Protein AF-A0A1J3FUH7-F1 (afdb_monomer_lite)

Radius of gyration: 14.64 Å; chains: 1; bounding box: 34×41×33 Å

Secondary structure (DSSP, 8-state):
-EE---SSHHHHHHH-SSS--TTT-EE--HHHHHHHHTTHHHHHHH-TTS-SHHHHHHHHHHHTT---EE-TT-------S--HHHHHSS---

pLDDT: mean 92.82, std 8.57, range [47.06, 98.38]

Sequence (93 aa):
YIGSNSEIYHQNAMFGHDMAFGGGGFALSSSLANVLANKFDSCIERYPHLYGGDSRVHACVLELGVGLSLEPGFHQFDVRGNALGILTSHSTR

InterPro domains:
  IPR006740 Protein of unknown function DUF604 [PF04646] (11-91)

Structure (mmCIF, N/CA/C/O backbone):
data_AF-A0A1J3FUH7-F1
#
_entry.id   AF-A0A1J3FUH7-F1
#
loop_
_atom_site.group_PDB
_atom_site.id
_atom_site.type_symbol
_atom_site.label_atom_id
_atom_site.label_alt_id
_atom_site.label_comp_id
_atom_site.label_asym_id
_atom_site.label_entity_id
_atom_site.label_seq_id
_atom_site.pdbx_PDB_ins_code
_atom_site.Cartn_x
_atom_site.Cartn_y
_atom_site.Cartn_z
_atom_site.occupancy
_atom_site.B_iso_or_equiv
_atom_site.auth_seq_id
_atom_site.auth_comp_id
_atom_site.auth_asym_id
_atom_site.auth_atom_id
_atom_site.pdbx_PDB_model_num
ATOM 1 N N . TYR A 1 1 ? -9.815 4.594 0.763 1.00 96.94 1 TYR A N 1
ATOM 2 C CA . TYR A 1 1 ? -8.527 4.962 1.394 1.00 96.94 1 TYR A CA 1
ATOM 3 C C . TYR A 1 1 ? -7.671 5.616 0.335 1.00 96.94 1 TYR A C 1
ATOM 5 O O . TYR A 1 1 ? -7.921 5.348 -0.832 1.00 96.94 1 TYR A O 1
ATOM 13 N N . ILE A 1 2 ? -6.740 6.495 0.697 1.00 98.25 2 ILE A N 1
ATOM 14 C CA . ILE A 1 2 ? -5.970 7.251 -0.301 1.00 98.25 2 ILE A CA 1
ATOM 15 C C . ILE A 1 2 ? -4.575 6.659 -0.469 1.00 98.25 2 ILE A C 1
ATOM 17 O O . ILE A 1 2 ? -3.979 6.216 0.509 1.00 98.25 2 ILE A O 1
ATOM 21 N N . GLY A 1 3 ? -4.069 6.642 -1.692 1.00 97.69 3 GLY A N 1
ATOM 22 C CA . GLY A 1 3 ? -2.748 6.124 -2.032 1.00 97.69 3 GLY A CA 1
ATOM 23 C C . GLY A 1 3 ? -2.598 6.035 -3.543 1.00 97.69 3 GLY A C 1
ATOM 24 O O . GLY A 1 3 ? -3.422 6.582 -4.275 1.00 97.69 3 GLY A O 1
ATOM 25 N N . SER A 1 4 ? -1.586 5.317 -4.018 1.00 96.31 4 SER A N 1
ATOM 26 C CA . SER A 1 4 ? -1.355 5.159 -5.454 1.00 96.31 4 SER A CA 1
ATOM 27 C C . SER A 1 4 ? -0.855 3.767 -5.813 1.00 96.31 4 SER A C 1
ATOM 29 O O . SER A 1 4 ? -0.331 3.019 -4.982 1.00 96.31 4 SER A O 1
ATOM 31 N N . ASN A 1 5 ? -1.035 3.445 -7.086 1.00 95.31 5 ASN A N 1
ATOM 32 C CA . ASN A 1 5 ? -0.455 2.292 -7.747 1.00 95.31 5 ASN A CA 1
ATOM 33 C C . ASN A 1 5 ? 1.067 2.418 -7.867 1.00 95.31 5 ASN A C 1
ATOM 35 O O . ASN A 1 5 ? 1.654 3.464 -7.597 1.00 95.31 5 ASN A O 1
ATOM 39 N N . SER A 1 6 ? 1.712 1.362 -8.357 1.00 93.75 6 SER A N 1
ATOM 40 C CA . SER A 1 6 ? 3.113 1.455 -8.747 1.00 93.75 6 SER A CA 1
ATOM 41 C C . SER A 1 6 ? 3.269 2.242 -10.051 1.00 93.75 6 SER A C 1
ATOM 43 O O . SER A 1 6 ? 2.495 2.079 -10.993 1.00 93.75 6 SER A O 1
ATOM 45 N N . GLU A 1 7 ? 4.343 3.013 -10.175 1.00 91.31 7 GLU A N 1
ATOM 46 C CA . GLU A 1 7 ? 4.786 3.603 -11.443 1.00 91.31 7 GLU A CA 1
ATOM 47 C C . GLU A 1 7 ? 5.290 2.540 -12.432 1.00 91.31 7 GLU A C 1
ATOM 49 O O . GLU A 1 7 ? 5.543 2.825 -13.604 1.00 91.31 7 GLU A O 1
ATOM 54 N N . ILE A 1 8 ? 5.448 1.297 -11.969 1.00 90.19 8 ILE A N 1
ATOM 55 C CA . ILE A 1 8 ? 5.958 0.178 -12.747 1.00 90.19 8 ILE A CA 1
ATOM 56 C C . ILE A 1 8 ? 4.814 -0.736 -13.161 1.00 90.19 8 ILE A C 1
ATOM 58 O O . ILE A 1 8 ? 4.191 -1.411 -12.344 1.00 90.19 8 ILE A O 1
ATOM 62 N N . TYR A 1 9 ? 4.603 -0.837 -14.474 1.00 90.12 9 TYR A N 1
ATOM 63 C CA . TYR A 1 9 ? 3.572 -1.691 -15.067 1.00 90.12 9 TYR A CA 1
ATOM 64 C C . TYR A 1 9 ? 3.605 -3.136 -14.544 1.00 90.12 9 TYR A C 1
ATOM 66 O O . TYR A 1 9 ? 2.569 -3.673 -14.167 1.00 90.12 9 TYR A O 1
ATOM 74 N N . HIS A 1 10 ? 4.792 -3.747 -14.469 1.00 91.75 10 HIS A N 1
ATOM 75 C CA . HIS A 1 10 ? 4.942 -5.131 -14.011 1.00 91.75 10 HIS A CA 1
ATOM 76 C C . HIS A 1 10 ? 4.438 -5.339 -12.575 1.00 91.75 10 HIS A C 1
ATOM 78 O O . HIS A 1 10 ? 3.856 -6.377 -12.278 1.00 91.75 10 HIS A O 1
ATOM 84 N N . GLN A 1 11 ? 4.651 -4.365 -11.684 1.00 91.94 11 GLN A N 1
ATOM 85 C CA . GLN A 1 11 ? 4.166 -4.446 -10.305 1.00 91.94 11 GLN A CA 1
ATOM 86 C C . GLN A 1 11 ? 2.634 -4.454 -10.282 1.00 91.94 11 GLN A C 1
ATOM 88 O O . GLN A 1 11 ? 2.030 -5.335 -9.677 1.00 91.94 11 GLN A O 1
ATOM 93 N N . ASN A 1 12 ? 1.999 -3.545 -11.025 1.00 93.50 12 ASN A N 1
ATOM 94 C CA . ASN A 1 12 ? 0.537 -3.502 -11.111 1.00 93.50 12 ASN A CA 1
ATOM 95 C C . ASN A 1 12 ? -0.057 -4.755 -11.765 1.00 93.50 12 ASN A C 1
ATOM 97 O O . ASN A 1 12 ? -1.063 -5.270 -11.292 1.00 93.50 12 ASN A O 1
ATOM 101 N N . ALA A 1 13 ? 0.582 -5.284 -12.812 1.00 93.88 13 ALA A N 1
ATOM 102 C CA . ALA A 1 13 ? 0.128 -6.501 -13.481 1.00 93.88 13 ALA A CA 1
ATOM 103 C C . ALA A 1 13 ? 0.194 -7.737 -12.565 1.00 93.88 13 ALA A C 1
ATOM 105 O O . ALA A 1 13 ? -0.623 -8.644 -12.697 1.00 93.88 13 ALA A O 1
ATOM 106 N N . MET A 1 14 ? 1.166 -7.778 -11.648 1.00 92.19 14 MET A N 1
ATOM 107 C CA . MET A 1 14 ? 1.358 -8.895 -10.724 1.00 92.19 14 MET A CA 1
ATOM 108 C C . MET A 1 14 ? 0.486 -8.792 -9.466 1.00 92.19 14 MET A C 1
ATOM 110 O O . MET A 1 14 ? -0.002 -9.816 -8.993 1.00 92.19 14 MET A O 1
ATOM 114 N N . PHE A 1 15 ? 0.305 -7.585 -8.919 1.00 91.44 15 PHE A N 1
ATOM 115 C CA . PHE A 1 15 ? -0.317 -7.384 -7.602 1.00 91.44 15 PHE A CA 1
ATOM 116 C C . PHE A 1 15 ? -1.693 -6.710 -7.647 1.00 91.44 15 PHE A C 1
ATOM 118 O O . PHE A 1 15 ? -2.492 -6.910 -6.739 1.00 91.44 15 PHE A O 1
ATOM 125 N N . GLY A 1 16 ? -2.011 -5.981 -8.717 1.00 90.50 16 GLY A N 1
ATOM 126 C CA . GLY A 1 16 ? -3.315 -5.356 -8.923 1.00 90.50 16 GLY A CA 1
ATOM 127 C C . GLY A 1 16 ? -3.234 -3.871 -9.274 1.00 90.50 16 GLY A C 1
ATOM 128 O O . GLY A 1 16 ? -2.319 -3.152 -8.876 1.00 90.50 16 GLY A O 1
ATOM 129 N N . HIS A 1 17 ? -4.246 -3.409 -10.010 1.00 90.06 17 HIS A N 1
ATOM 130 C CA . HIS A 1 17 ? -4.402 -2.011 -10.426 1.00 90.06 17 HIS A CA 1
ATOM 131 C C . HIS A 1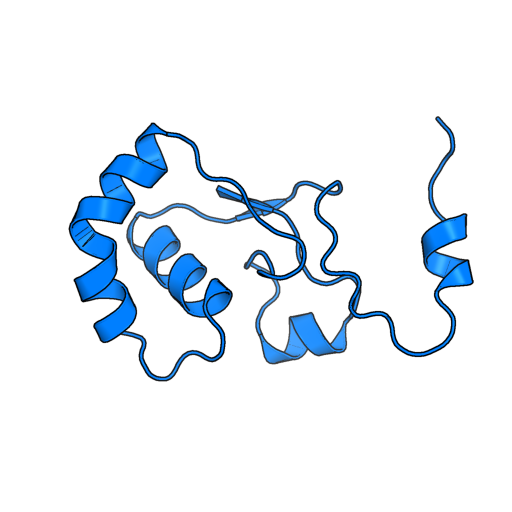 17 ? -5.323 -1.192 -9.507 1.00 90.06 17 HIS A C 1
ATOM 133 O O . HIS A 1 17 ? -5.413 0.017 -9.675 1.00 90.06 17 HIS A O 1
ATOM 139 N N . ASP A 1 18 ? -5.961 -1.811 -8.515 1.00 93.06 18 ASP A N 1
ATOM 140 C CA . ASP A 1 18 ? -6.933 -1.143 -7.634 1.00 93.06 18 ASP A CA 1
ATOM 141 C C . ASP A 1 18 ? -6.504 -1.163 -6.158 1.00 93.06 18 ASP A C 1
ATOM 143 O O . ASP A 1 18 ? -7.329 -1.043 -5.249 1.00 93.06 18 ASP A O 1
ATOM 147 N N . MET A 1 19 ? -5.197 -1.305 -5.904 1.00 95.56 19 MET A N 1
ATOM 148 C CA . MET A 1 19 ? -4.616 -1.260 -4.563 1.00 95.56 19 MET A CA 1
ATOM 149 C C . MET A 1 19 ? -3.496 -0.224 -4.443 1.00 95.56 19 MET A C 1
ATOM 151 O O . MET A 1 19 ? -2.805 0.071 -5.417 1.00 95.56 19 MET A O 1
ATOM 155 N N . ALA A 1 20 ? -3.323 0.324 -3.234 1.00 97.25 20 ALA A N 1
ATOM 156 C CA . ALA A 1 20 ? -2.189 1.197 -2.960 1.00 97.25 20 ALA A CA 1
ATOM 157 C C . ALA A 1 20 ? -0.999 0.333 -2.566 1.00 97.25 20 ALA A C 1
ATOM 159 O O . ALA A 1 20 ? -1.158 -0.586 -1.760 1.00 97.25 20 ALA A O 1
ATOM 160 N N . PHE A 1 21 ? 0.170 0.651 -3.105 1.00 96.88 21 PHE A N 1
ATOM 161 C CA . PHE A 1 21 ? 1.389 -0.087 -2.811 1.00 96.88 21 PHE A CA 1
ATOM 162 C C . PHE A 1 21 ? 2.051 0.439 -1.534 1.00 96.88 21 PHE A C 1
ATOM 164 O O . PHE A 1 21 ? 2.154 1.645 -1.303 1.00 96.88 21 PHE A O 1
ATOM 171 N N . GLY A 1 22 ? 2.497 -0.479 -0.678 1.00 96.31 22 GLY A N 1
ATOM 172 C CA . GLY A 1 22 ? 2.945 -0.153 0.676 1.00 96.31 22 GLY A CA 1
ATOM 173 C C . GLY A 1 22 ? 4.224 0.684 0.749 1.00 96.31 22 GLY A C 1
ATOM 174 O O . GLY A 1 22 ? 4.367 1.478 1.673 1.00 96.31 22 GLY A O 1
ATOM 175 N N . GLY A 1 23 ? 5.137 0.543 -0.213 1.00 95.19 23 GLY A N 1
ATOM 176 C CA . GLY A 1 23 ? 6.373 1.333 -0.275 1.00 95.19 23 GLY A CA 1
ATOM 177 C C . GLY A 1 23 ? 6.143 2.801 -0.642 1.00 95.19 23 GLY A C 1
ATOM 178 O O . GLY A 1 23 ? 6.885 3.655 -0.169 1.00 95.19 23 GLY A O 1
ATOM 179 N N . GLY A 1 24 ? 5.083 3.105 -1.396 1.00 95.19 24 GLY A N 1
ATOM 180 C CA . GLY A 1 24 ? 4.642 4.478 -1.649 1.00 95.19 24 GLY A CA 1
ATOM 181 C C . GLY A 1 24 ? 3.817 5.062 -0.513 1.00 95.19 24 GLY A C 1
ATOM 182 O O . GLY A 1 24 ? 3.690 6.2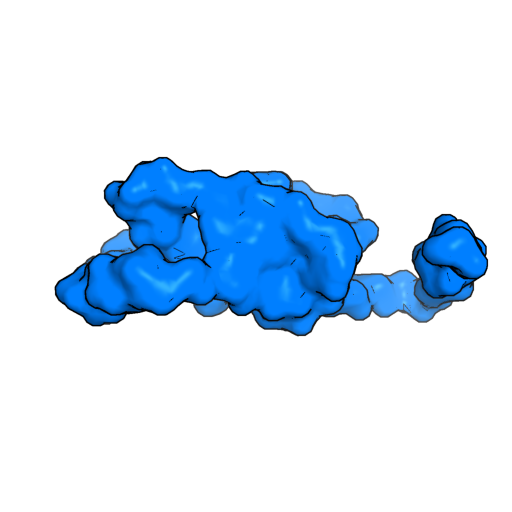79 -0.403 1.00 95.19 24 GLY A O 1
ATOM 183 N N . GLY A 1 25 ? 3.304 4.191 0.355 1.00 97.06 25 GLY A N 1
ATOM 184 C CA . GLY A 1 25 ? 2.427 4.538 1.455 1.00 97.06 25 GLY A CA 1
ATOM 185 C C . GLY A 1 25 ? 0.971 4.700 1.021 1.00 97.06 25 GLY A C 1
ATOM 186 O O . GLY A 1 25 ? 0.615 4.754 -0.155 1.00 97.06 25 GLY A O 1
ATOM 187 N N . PHE A 1 26 ? 0.105 4.775 2.021 1.00 97.88 26 PHE A N 1
ATOM 188 C CA . PHE A 1 26 ? -1.309 5.084 1.873 1.00 97.88 26 PHE A CA 1
ATOM 189 C C . PHE A 1 26 ? -1.811 5.693 3.178 1.00 97.88 26 PHE A C 1
ATOM 191 O O . PHE A 1 26 ? -1.191 5.536 4.233 1.00 97.88 26 PHE A O 1
ATOM 198 N N . ALA A 1 27 ? -2.951 6.370 3.126 1.00 98.12 27 ALA A N 1
ATOM 199 C CA . ALA A 1 27 ? -3.582 6.932 4.306 1.00 98.12 27 ALA A CA 1
ATOM 200 C C . ALA A 1 27 ? -5.045 6.503 4.442 1.00 98.12 27 ALA A C 1
ATOM 202 O O . ALA A 1 27 ? -5.801 6.333 3.477 1.00 98.12 27 ALA A O 1
ATOM 203 N N . LEU A 1 28 ? -5.441 6.343 5.700 1.00 98.12 28 LEU A N 1
ATOM 204 C CA . LEU A 1 28 ? -6.798 6.045 6.128 1.00 98.12 28 LEU A CA 1
ATOM 205 C C . LEU A 1 28 ? -7.336 7.254 6.888 1.00 98.12 28 LEU A C 1
ATOM 207 O O . LEU A 1 28 ? -6.603 7.900 7.637 1.00 98.12 28 LEU A O 1
ATOM 211 N N . SER A 1 29 ? -8.630 7.539 6.744 1.00 98.00 29 SER A N 1
ATOM 212 C CA . SER A 1 29 ? -9.283 8.438 7.692 1.00 98.00 29 SER A CA 1
ATOM 213 C C . SER A 1 29 ? -9.259 7.802 9.084 1.00 98.00 29 SER A C 1
ATOM 215 O O . SER A 1 29 ? -9.295 6.577 9.221 1.00 98.00 29 SER A O 1
ATOM 217 N N . SER A 1 30 ? -9.259 8.628 10.130 1.00 98.25 30 SER A N 1
ATOM 218 C CA . SER A 1 30 ? -9.314 8.124 11.509 1.00 98.25 30 SER A CA 1
ATOM 219 C C . SER A 1 30 ? -10.540 7.230 11.747 1.00 98.25 30 SER A C 1
ATOM 221 O O . SER A 1 30 ? -10.425 6.180 12.373 1.00 98.25 30 SER A O 1
ATOM 223 N N . SER A 1 31 ? -11.698 7.586 11.179 1.00 98.06 31 SER A N 1
ATOM 224 C CA . SER A 1 31 ? -12.914 6.770 11.276 1.00 98.06 31 SER A CA 1
ATOM 225 C C . SER A 1 31 ? -12.746 5.384 10.648 1.00 98.06 31 SER A C 1
ATOM 227 O O . SER A 1 31 ? -13.126 4.392 11.266 1.00 98.06 31 SER A O 1
ATOM 229 N N . LEU A 1 32 ? -12.137 5.298 9.462 1.00 98.12 32 LEU A N 1
ATOM 230 C CA . LEU A 1 32 ? -11.874 4.026 8.793 1.00 98.12 32 LEU A CA 1
ATOM 231 C C . LEU A 1 32 ? -10.851 3.192 9.568 1.00 98.12 32 LEU A C 1
ATOM 233 O O . LEU A 1 32 ? -11.065 1.999 9.758 1.00 98.12 32 LEU A O 1
ATOM 237 N N . ALA A 1 33 ? -9.779 3.820 10.054 1.00 98.31 33 ALA A N 1
ATOM 238 C CA . ALA A 1 33 ? -8.759 3.149 10.853 1.00 98.31 33 ALA A CA 1
ATOM 239 C C . ALA A 1 33 ? -9.352 2.534 12.132 1.00 98.31 33 ALA A C 1
ATOM 241 O O . ALA A 1 33 ? -9.062 1.382 12.443 1.00 98.31 33 ALA A O 1
ATOM 242 N N . ASN A 1 34 ? -10.243 3.252 12.823 1.00 98.38 34 ASN A N 1
ATOM 243 C CA . ASN A 1 34 ? -10.906 2.752 14.030 1.00 98.38 34 ASN A CA 1
ATOM 244 C C . ASN A 1 34 ? -11.800 1.538 13.746 1.00 98.38 34 ASN A C 1
ATOM 246 O O . ASN A 1 34 ? -11.810 0.582 14.519 1.00 98.38 34 ASN A O 1
ATOM 250 N N . VAL A 1 35 ? -12.553 1.550 12.641 1.00 98.12 35 VAL A N 1
ATOM 251 C CA . VAL A 1 35 ? -13.389 0.401 12.254 1.00 98.12 35 VAL A CA 1
ATOM 252 C C . VAL A 1 35 ? -12.518 -0.786 11.844 1.00 98.12 35 VAL A C 1
ATOM 254 O O . VAL A 1 35 ? -12.758 -1.901 12.308 1.00 98.12 35 VAL A O 1
ATOM 257 N N . LEU A 1 36 ? -11.484 -0.542 11.034 1.00 98.12 36 LEU A N 1
ATOM 258 C CA . LEU A 1 36 ? -10.548 -1.563 10.571 1.00 98.12 36 LEU A CA 1
ATOM 259 C C . LEU A 1 36 ? -9.833 -2.245 11.740 1.00 98.12 36 LEU A C 1
ATOM 261 O O . LEU A 1 36 ? -9.801 -3.471 11.786 1.00 98.12 36 LEU A O 1
ATOM 265 N N . ALA A 1 37 ? -9.331 -1.476 12.710 1.00 98.06 37 ALA A N 1
ATOM 266 C CA . ALA A 1 37 ? -8.590 -1.990 13.861 1.00 98.06 37 ALA A CA 1
ATOM 267 C C . ALA A 1 37 ? -9.362 -3.071 14.639 1.00 98.06 37 ALA A C 1
ATOM 269 O O . ALA A 1 37 ? -8.770 -4.052 15.074 1.00 98.06 37 ALA A O 1
ATOM 270 N N . ASN A 1 38 ? -10.691 -2.959 14.736 1.00 97.62 38 ASN A N 1
ATOM 271 C CA . ASN A 1 38 ? -11.527 -3.942 15.438 1.00 97.62 38 ASN A CA 1
ATOM 272 C C . ASN A 1 38 ? -11.628 -5.307 14.733 1.00 97.62 38 ASN A C 1
ATOM 274 O O . ASN A 1 38 ? -12.120 -6.268 15.327 1.00 97.62 38 ASN A O 1
ATOM 278 N N . LYS A 1 39 ? -11.256 -5.392 13.451 1.00 96.25 39 LYS A N 1
ATOM 279 C CA . LYS A 1 39 ? -11.369 -6.605 12.622 1.00 96.25 39 LYS A CA 1
ATOM 280 C C . LYS A 1 39 ? -10.046 -7.029 11.988 1.00 96.25 39 LYS A C 1
ATOM 282 O O . LYS A 1 39 ? -9.992 -8.123 11.424 1.00 96.25 39 LYS A O 1
ATOM 287 N N . PHE A 1 40 ? -9.012 -6.192 12.082 1.00 97.44 40 PHE A N 1
ATOM 288 C CA . PHE A 1 40 ? -7.794 -6.300 11.288 1.00 97.44 40 PHE A CA 1
ATOM 289 C C . PHE A 1 40 ? -7.090 -7.645 11.461 1.00 97.44 40 PHE A C 1
ATOM 291 O O . PHE A 1 40 ? -6.871 -8.322 10.461 1.00 97.44 40 PHE A O 1
ATOM 298 N N . ASP A 1 41 ? -6.852 -8.082 12.701 1.00 97.56 41 ASP A N 1
ATOM 299 C CA . ASP A 1 41 ? -6.176 -9.356 12.993 1.00 97.56 41 ASP A CA 1
ATOM 300 C C . ASP A 1 41 ? -6.914 -10.547 12.368 1.00 97.56 41 ASP A C 1
ATOM 302 O O . ASP A 1 41 ? -6.352 -11.308 11.582 1.00 97.56 41 ASP A O 1
ATOM 306 N N . SER A 1 42 ? -8.227 -10.640 12.605 1.00 97.75 42 SER A N 1
ATOM 307 C CA . SER A 1 42 ? -9.050 -11.703 12.012 1.00 97.75 42 SER A CA 1
ATOM 308 C C . SER A 1 42 ? -9.066 -11.657 10.483 1.00 97.75 42 SER A C 1
ATOM 310 O O . SER A 1 42 ? -9.270 -12.674 9.826 1.00 97.75 42 SER A O 1
ATOM 312 N N . CYS A 1 43 ? -8.902 -10.468 9.903 1.00 98.19 43 CYS A N 1
ATOM 313 C CA . CYS A 1 43 ? -8.915 -10.285 8.467 1.00 98.19 43 CYS A CA 1
ATOM 314 C C . CYS A 1 43 ? -7.600 -10.723 7.825 1.00 98.19 43 CYS A C 1
ATOM 316 O O . CYS A 1 43 ? -7.622 -11.499 6.872 1.00 98.19 43 CYS A O 1
ATOM 318 N N . ILE A 1 44 ? -6.454 -10.307 8.364 1.00 97.19 44 ILE A N 1
ATOM 319 C CA . ILE A 1 44 ? -5.156 -10.728 7.825 1.00 97.19 44 ILE A CA 1
ATOM 320 C C . ILE A 1 44 ? -4.954 -12.248 7.937 1.00 97.19 44 ILE A C 1
ATOM 322 O O . ILE A 1 44 ? -4.301 -12.834 7.073 1.00 97.19 44 ILE A O 1
ATOM 326 N N . GLU A 1 45 ? -5.567 -12.896 8.936 1.00 97.00 45 GLU A N 1
ATOM 327 C CA . GLU A 1 45 ? -5.613 -14.358 9.080 1.00 97.00 45 GLU A CA 1
ATOM 328 C C . GLU A 1 45 ? -6.469 -15.057 8.013 1.00 97.00 45 GLU A C 1
ATOM 330 O O . GLU A 1 45 ? -6.185 -16.204 7.669 1.00 97.00 45 GLU A O 1
ATOM 335 N N . ARG A 1 46 ? -7.485 -14.385 7.444 1.00 97.44 46 ARG A N 1
ATOM 336 C CA . ARG A 1 46 ? -8.276 -14.908 6.310 1.00 97.44 46 ARG A CA 1
ATOM 337 C C . ARG A 1 46 ? -7.523 -14.851 4.983 1.00 97.44 46 ARG A C 1
ATOM 339 O O . ARG A 1 46 ? -7.800 -15.657 4.095 1.00 97.44 46 ARG A O 1
ATOM 346 N N . TYR A 1 47 ? -6.549 -13.950 4.852 1.00 96.81 47 TYR A N 1
ATOM 347 C CA . TYR A 1 47 ? -5.774 -13.755 3.621 1.00 96.81 47 TYR A CA 1
ATOM 348 C C . TYR A 1 47 ? -4.278 -14.095 3.766 1.00 96.81 47 TYR A C 1
ATOM 350 O O . TYR A 1 47 ? -3.420 -13.302 3.365 1.00 96.81 47 TYR A O 1
ATOM 358 N N . PRO A 1 48 ? -3.905 -15.287 4.276 1.00 96.25 48 PRO A N 1
ATOM 359 C CA . PRO A 1 48 ? -2.500 -15.633 4.485 1.00 96.25 48 PRO A CA 1
ATOM 360 C C . PRO A 1 48 ? -1.747 -15.830 3.161 1.00 96.25 48 PRO A C 1
ATOM 362 O O . PRO A 1 48 ? -0.527 -15.693 3.118 1.00 96.25 48 PRO A O 1
ATOM 365 N N . HIS A 1 49 ? -2.475 -16.129 2.083 1.00 95.44 49 HIS A N 1
ATOM 366 C CA . HIS A 1 49 ? -1.953 -16.384 0.743 1.00 95.44 49 HIS A CA 1
ATOM 367 C C . HIS A 1 49 ? -1.637 -15.105 -0.048 1.00 95.44 49 HIS A C 1
ATOM 369 O O . HIS A 1 49 ? -0.967 -15.187 -1.075 1.00 95.44 49 HIS A O 1
ATOM 375 N N . LEU A 1 50 ? -2.098 -13.933 0.408 1.00 95.69 50 LEU A N 1
ATOM 376 C CA . LEU A 1 50 ? -1.760 -12.666 -0.234 1.00 95.69 50 LEU A CA 1
ATOM 377 C C . LEU A 1 50 ? -0.321 -12.267 0.104 1.00 95.69 50 LEU A C 1
ATOM 379 O O . LEU A 1 50 ? 0.090 -12.277 1.271 1.00 95.69 50 LEU A O 1
ATOM 383 N N . TYR A 1 51 ? 0.424 -11.907 -0.941 1.00 92.75 51 TYR A N 1
ATOM 384 C CA . TYR A 1 51 ? 1.798 -11.432 -0.849 1.00 92.75 51 TYR A CA 1
ATOM 385 C C . TYR A 1 51 ? 1.834 -9.951 -0.464 1.00 92.75 51 TYR A C 1
ATOM 387 O O . TYR A 1 51 ? 1.169 -9.136 -1.096 1.00 92.75 51 TYR A O 1
ATOM 395 N N . GLY A 1 52 ? 2.649 -9.604 0.534 1.00 92.94 52 GLY A N 1
ATOM 396 C CA . GLY A 1 52 ? 2.801 -8.223 0.999 1.00 92.94 52 GLY A CA 1
ATOM 397 C C . GLY A 1 52 ? 1.740 -7.796 2.018 1.00 92.94 52 GLY A C 1
ATOM 398 O O . GLY A 1 52 ? 0.624 -8.318 2.070 1.00 92.94 52 GLY A O 1
ATOM 399 N N . GLY A 1 53 ? 2.120 -6.855 2.886 1.00 95.00 53 GLY A N 1
ATOM 400 C CA . GLY A 1 53 ? 1.215 -6.298 3.895 1.00 95.00 53 GLY A CA 1
ATOM 401 C C . GLY A 1 53 ? 0.152 -5.382 3.287 1.00 95.00 53 GLY A C 1
ATOM 402 O O . GLY A 1 53 ? -0.989 -5.382 3.735 1.00 95.00 53 GLY A O 1
ATOM 403 N N . ASP A 1 54 ? 0.505 -4.660 2.230 1.00 96.31 54 ASP A N 1
ATOM 404 C CA . ASP A 1 54 ? -0.384 -3.808 1.443 1.00 96.31 54 ASP A CA 1
ATOM 405 C C . ASP A 1 54 ? -1.520 -4.591 0.779 1.00 96.31 54 ASP A C 1
ATOM 407 O O . ASP A 1 54 ? -2.670 -4.173 0.894 1.00 96.31 54 ASP A O 1
ATOM 411 N N . SER A 1 55 ? -1.252 -5.762 0.193 1.00 96.50 55 SER A N 1
ATOM 412 C CA . SER A 1 55 ? -2.305 -6.621 -0.375 1.00 96.50 55 SER A CA 1
ATOM 413 C C . SER A 1 55 ? -3.315 -7.063 0.686 1.00 96.50 55 SER A C 1
ATOM 415 O O . SER A 1 55 ? -4.522 -7.089 0.443 1.00 96.50 55 SER A O 1
ATOM 417 N N . ARG A 1 56 ? -2.838 -7.379 1.897 1.00 97.12 56 ARG A N 1
ATOM 418 C CA . ARG A 1 56 ? -3.706 -7.766 3.018 1.00 97.12 56 ARG A CA 1
ATOM 419 C C . ARG A 1 56 ? -4.503 -6.580 3.547 1.00 97.12 56 ARG A C 1
ATOM 421 O O . ARG A 1 56 ? -5.700 -6.716 3.774 1.00 97.12 56 ARG A O 1
ATOM 428 N N . VAL A 1 57 ? -3.877 -5.412 3.700 1.00 97.25 57 VAL A N 1
ATOM 429 C CA . VAL A 1 57 ? -4.586 -4.183 4.085 1.00 97.25 57 VAL A CA 1
ATOM 430 C C 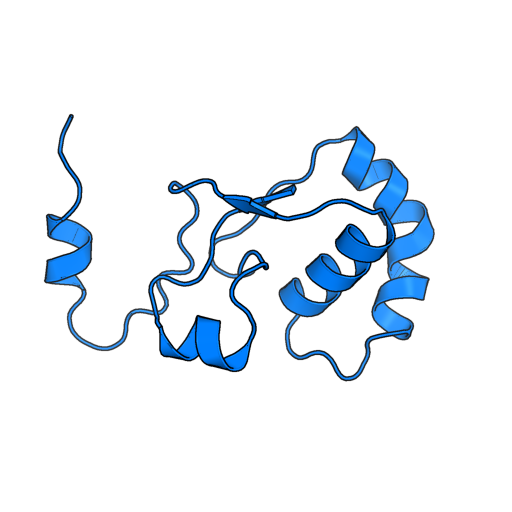. VAL A 1 57 ? -5.649 -3.833 3.047 1.00 97.25 57 VAL A C 1
ATOM 432 O O . VAL A 1 57 ? -6.781 -3.552 3.432 1.00 97.25 57 VAL A O 1
ATOM 435 N N . HIS A 1 58 ? -5.325 -3.909 1.755 1.00 97.25 58 HIS A N 1
ATOM 436 C CA . HIS A 1 58 ? -6.275 -3.701 0.666 1.00 97.25 58 HIS A CA 1
ATOM 437 C C . HIS A 1 58 ? -7.484 -4.635 0.795 1.00 97.25 58 HIS A C 1
ATOM 439 O O . HIS A 1 58 ? -8.611 -4.146 0.852 1.00 97.25 58 HIS A O 1
ATOM 445 N N . ALA A 1 59 ? -7.264 -5.946 0.940 1.00 97.25 59 ALA A N 1
ATOM 446 C CA . ALA A 1 59 ? -8.348 -6.913 1.119 1.00 97.25 59 ALA A CA 1
ATOM 447 C C . ALA A 1 59 ? -9.229 -6.582 2.338 1.00 97.25 59 ALA A C 1
ATOM 449 O O . ALA A 1 59 ? -10.456 -6.584 2.244 1.00 97.25 59 ALA A O 1
ATOM 450 N N . CYS A 1 60 ? -8.621 -6.217 3.469 1.00 98.06 60 CYS A N 1
ATOM 451 C CA . CYS A 1 60 ? -9.356 -5.880 4.687 1.00 98.06 60 CYS A CA 1
ATOM 452 C C . CYS A 1 60 ? -10.148 -4.577 4.596 1.00 98.06 60 CYS A C 1
ATOM 454 O O . CYS A 1 60 ? -11.248 -4.483 5.135 1.00 98.06 60 CYS A O 1
ATOM 456 N N . VAL A 1 61 ? -9.615 -3.568 3.913 1.00 97.94 61 VAL A N 1
ATOM 457 C CA . VAL A 1 61 ? -10.333 -2.313 3.671 1.00 97.94 61 VAL A CA 1
ATOM 458 C C . VAL A 1 61 ? -11.466 -2.527 2.659 1.00 97.94 61 VAL A C 1
ATOM 460 O O . VAL A 1 61 ? -12.540 -1.939 2.810 1.00 97.94 61 VAL A O 1
ATOM 463 N N . LEU A 1 62 ? -11.279 -3.433 1.694 1.00 96.75 62 LEU A N 1
ATOM 464 C CA . LEU A 1 62 ? -12.305 -3.809 0.725 1.00 96.75 62 LEU A CA 1
ATOM 465 C C . LEU A 1 62 ? -13.473 -4.576 1.370 1.00 96.75 62 LEU A C 1
ATOM 467 O O . LEU A 1 62 ? -14.619 -4.332 1.001 1.00 96.75 62 LEU A O 1
ATOM 471 N N . GLU A 1 63 ? -13.229 -5.423 2.380 1.00 97.38 63 GLU A N 1
ATOM 472 C CA . GLU A 1 63 ? -14.305 -6.050 3.176 1.00 97.38 63 GLU A CA 1
ATOM 473 C C . GLU A 1 63 ? -15.213 -5.018 3.871 1.00 97.38 63 GLU A C 1
ATOM 475 O O . GLU A 1 63 ? -16.392 -5.282 4.103 1.00 97.38 63 GLU A O 1
ATOM 480 N N . LEU A 1 64 ? -14.683 -3.829 4.179 1.00 97.38 64 LEU A N 1
ATOM 481 C CA . LEU A 1 64 ? -15.448 -2.706 4.731 1.00 97.38 64 LEU A CA 1
ATOM 482 C C . LEU A 1 64 ? -16.157 -1.873 3.647 1.00 97.38 64 LEU A C 1
ATOM 484 O O . LEU A 1 64 ? -16.755 -0.843 3.958 1.00 97.38 64 LEU A O 1
ATOM 488 N N . GLY A 1 65 ? -16.086 -2.291 2.379 1.00 97.25 65 GLY A N 1
ATOM 489 C CA . GLY A 1 65 ? -16.704 -1.614 1.240 1.00 97.25 65 GLY A CA 1
ATOM 490 C C . GLY A 1 65 ? -15.964 -0.359 0.776 1.00 97.25 65 GLY A C 1
ATOM 49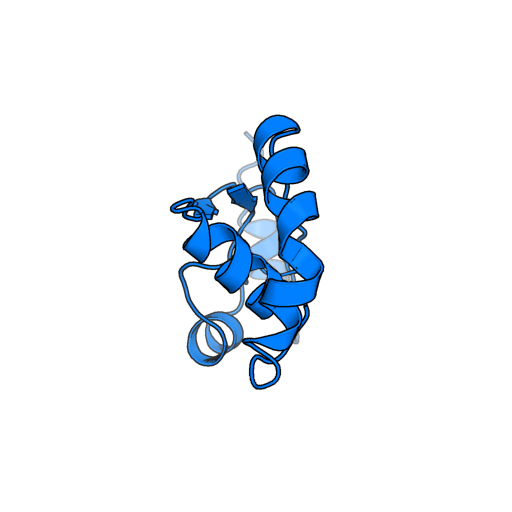1 O O . GLY A 1 65 ? -16.546 0.466 0.072 1.00 97.25 65 GLY A O 1
ATOM 492 N N . VAL A 1 66 ? -14.700 -0.176 1.171 1.00 97.56 66 VAL A N 1
ATOM 493 C CA . VAL A 1 66 ? -13.920 1.017 0.829 1.00 97.56 66 VAL A CA 1
ATOM 494 C C . VAL A 1 66 ? -12.894 0.691 -0.256 1.00 97.56 66 VAL A C 1
ATOM 496 O O . VAL A 1 66 ? -11.938 -0.042 -0.028 1.00 97.56 66 VAL A O 1
ATOM 499 N N . GLY A 1 67 ? -13.061 1.298 -1.430 1.00 96.25 67 GLY A N 1
ATOM 500 C CA . GLY A 1 67 ? -12.089 1.219 -2.521 1.00 96.25 67 GLY A CA 1
ATOM 501 C C . GLY A 1 67 ? -10.892 2.164 -2.356 1.00 96.25 67 GLY A C 1
ATOM 502 O O . GLY A 1 67 ? -10.849 3.028 -1.464 1.00 96.25 67 GLY A O 1
ATOM 503 N N . LEU A 1 68 ? -9.920 2.002 -3.254 1.00 97.50 68 LEU A N 1
ATOM 504 C CA . LEU A 1 68 ? -8.813 2.935 -3.430 1.00 97.50 68 LEU A CA 1
ATOM 505 C C . LEU A 1 68 ? -9.319 4.252 -4.035 1.00 97.50 68 LEU A C 1
ATOM 507 O O . LEU A 1 68 ? -10.071 4.266 -5.005 1.00 97.50 68 LEU A O 1
ATOM 511 N N . SER A 1 69 ? -8.872 5.365 -3.470 1.00 97.56 69 SER A N 1
ATOM 512 C CA . SER A 1 69 ? -8.956 6.692 -4.068 1.00 97.56 69 SER A CA 1
ATOM 513 C C . SER A 1 69 ? -7.542 7.103 -4.461 1.00 97.56 69 SER A C 1
ATOM 515 O O . SER A 1 69 ? -6.679 7.225 -3.592 1.00 97.56 69 SER A O 1
ATOM 517 N N . LEU A 1 70 ? -7.305 7.262 -5.761 1.00 96.50 70 LEU A N 1
ATOM 518 C CA . LEU A 1 70 ? -5.977 7.559 -6.287 1.00 96.50 70 LEU A CA 1
ATOM 519 C C . LEU A 1 70 ? -5.542 8.973 -5.910 1.00 96.50 70 LEU A C 1
ATOM 521 O O . LEU A 1 70 ? -6.246 9.937 -6.203 1.00 96.50 70 LEU A O 1
ATOM 525 N N . GLU A 1 71 ? -4.371 9.073 -5.292 1.00 95.75 71 GLU A N 1
ATOM 526 C CA . GLU A 1 71 ? -3.696 10.325 -4.976 1.00 95.75 71 GLU A CA 1
ATOM 527 C C . GLU A 1 71 ? -2.296 10.307 -5.614 1.00 95.75 71 GLU A C 1
ATOM 529 O O . GLU A 1 71 ? -1.424 9.577 -5.131 1.00 95.75 71 GLU A O 1
ATOM 534 N N . PRO A 1 72 ? -2.066 11.084 -6.694 1.00 89.00 72 PRO A N 1
ATOM 535 C CA . PRO A 1 72 ? -0.810 11.075 -7.445 1.00 89.00 72 PRO A CA 1
ATOM 536 C C . PRO A 1 72 ? 0.447 11.391 -6.630 1.00 89.00 72 PRO A C 1
ATOM 538 O O . PRO A 1 72 ? 1.534 11.081 -7.098 1.00 89.00 72 PRO A O 1
ATOM 541 N N . GLY A 1 73 ? 0.321 11.996 -5.443 1.00 91.81 73 GLY A N 1
ATOM 542 C CA . GLY A 1 73 ? 1.460 12.296 -4.570 1.00 91.81 73 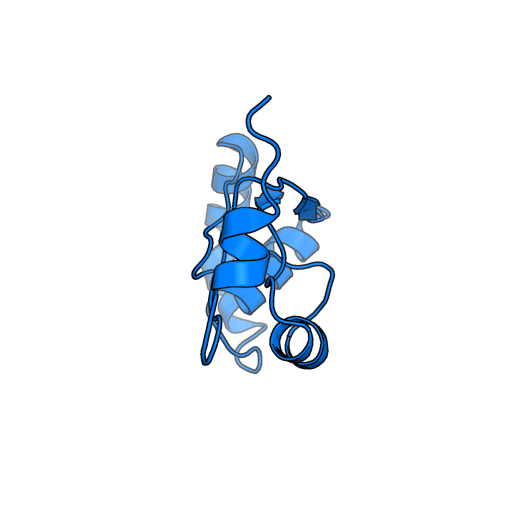GLY A CA 1
ATOM 543 C C . GLY A 1 73 ? 2.074 11.094 -3.837 1.00 91.81 73 GLY A C 1
ATOM 544 O O . GLY A 1 73 ? 3.128 11.245 -3.218 1.00 91.81 73 GLY A O 1
ATOM 545 N N . PHE A 1 74 ? 1.443 9.917 -3.870 1.00 95.25 74 PHE A N 1
ATOM 546 C CA . PHE A 1 74 ? 2.018 8.689 -3.310 1.00 95.25 74 PHE A CA 1
ATOM 547 C C . PHE A 1 74 ? 2.811 7.949 -4.387 1.00 95.25 74 PHE A C 1
ATOM 549 O O . PHE A 1 74 ? 2.275 7.654 -5.453 1.00 95.25 74 PHE A O 1
ATOM 556 N N . HIS A 1 75 ? 4.070 7.617 -4.088 1.00 93.19 75 HIS A N 1
ATOM 557 C CA . HIS A 1 75 ? 4.992 7.052 -5.072 1.00 93.19 75 HIS A CA 1
ATOM 558 C C . HIS A 1 75 ? 5.694 5.799 -4.559 1.00 93.19 75 HIS A C 1
ATOM 560 O O . HIS A 1 75 ? 6.561 5.896 -3.694 1.00 93.19 75 HIS A O 1
ATOM 566 N N . GLN A 1 76 ? 5.360 4.626 -5.108 1.00 92.69 76 GLN A N 1
ATOM 567 C CA . GLN A 1 76 ? 6.060 3.371 -4.788 1.00 92.69 76 GLN A CA 1
ATOM 568 C C . GLN A 1 76 ? 7.522 3.427 -5.240 1.00 92.69 76 GLN A C 1
ATOM 570 O O . GLN A 1 76 ? 8.411 2.931 -4.557 1.00 92.69 76 GLN A O 1
ATOM 575 N N . PHE A 1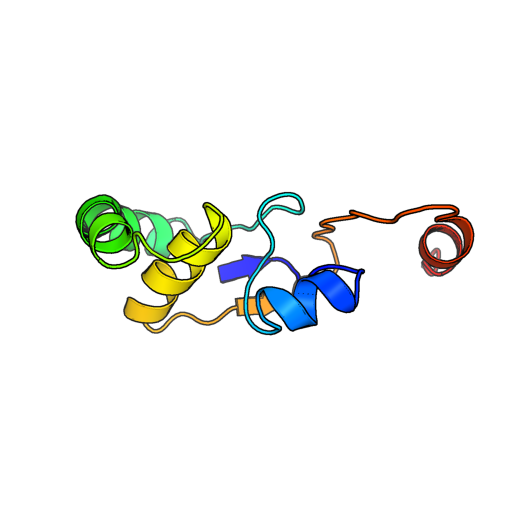 77 ? 7.750 4.035 -6.402 1.00 88.81 77 PHE A N 1
ATOM 576 C CA . PHE A 1 77 ? 9.050 4.373 -6.965 1.00 88.81 77 PHE A CA 1
ATOM 577 C C . PHE A 1 77 ? 10.070 3.217 -7.033 1.00 88.81 77 PHE A C 1
ATOM 579 O O . PHE A 1 77 ? 11.277 3.425 -6.933 1.00 88.81 77 PHE A O 1
ATOM 586 N N . ASP A 1 78 ? 9.608 1.995 -7.319 1.00 86.50 78 ASP A N 1
ATOM 587 C CA . ASP A 1 78 ? 10.454 0.809 -7.571 1.00 86.50 78 ASP A CA 1
ATOM 588 C C . ASP A 1 78 ? 11.092 0.813 -8.980 1.00 86.50 78 ASP A C 1
ATOM 590 O O . ASP A 1 78 ? 11.168 -0.208 -9.677 1.00 86.50 78 ASP A O 1
ATOM 594 N N . VAL A 1 79 ? 11.527 1.983 -9.451 1.00 87.94 79 VAL A N 1
ATOM 595 C CA . VAL A 1 79 ? 12.072 2.158 -10.800 1.00 87.94 79 VAL A CA 1
ATOM 596 C C . VAL A 1 79 ? 13.431 1.478 -10.911 1.00 87.94 79 VAL A C 1
ATOM 598 O O . VAL A 1 79 ? 14.391 1.828 -10.228 1.00 87.94 79 VAL A O 1
ATOM 601 N N . ARG A 1 80 ? 13.537 0.511 -11.828 1.00 86.00 80 ARG A N 1
ATOM 602 C CA . ARG A 1 80 ? 14.812 -0.122 -12.182 1.00 86.00 80 ARG A CA 1
ATOM 603 C C . ARG A 1 80 ? 15.489 0.645 -13.315 1.00 86.00 80 ARG A C 1
ATOM 605 O O . ARG A 1 80 ? 14.846 1.008 -14.295 1.00 86.00 80 ARG A O 1
ATOM 612 N N . GLY A 1 81 ? 16.805 0.816 -13.222 1.00 89.00 81 GLY A N 1
ATOM 613 C CA . GLY A 1 81 ? 17.590 1.506 -14.245 1.00 89.00 81 GLY A CA 1
ATOM 614 C C . GLY A 1 81 ? 17.526 3.026 -14.099 1.00 89.00 81 GLY A C 1
ATOM 615 O O . GLY A 1 81 ? 17.784 3.552 -13.021 1.00 89.00 81 GLY A O 1
ATOM 616 N N . ASN A 1 82 ? 17.244 3.737 -15.192 1.00 88.56 82 ASN A N 1
ATOM 617 C CA . ASN A 1 82 ? 17.278 5.198 -15.218 1.00 88.56 82 ASN A CA 1
ATOM 618 C C . ASN A 1 82 ? 15.876 5.807 -15.028 1.00 88.56 82 ASN A C 1
ATOM 620 O O . ASN A 1 82 ? 15.019 5.678 -15.899 1.00 88.56 82 ASN A O 1
ATOM 624 N N . ALA A 1 83 ? 15.682 6.530 -13.922 1.00 88.62 83 ALA A N 1
ATOM 625 C CA . ALA A 1 83 ? 14.436 7.219 -13.580 1.00 88.62 83 ALA A CA 1
ATOM 626 C C . ALA A 1 83 ? 14.312 8.647 -14.158 1.00 88.62 83 ALA A C 1
ATOM 628 O O . ALA A 1 83 ? 13.358 9.356 -13.848 1.00 88.62 83 ALA A O 1
ATOM 629 N N . LEU A 1 84 ? 15.247 9.101 -15.000 1.00 88.25 84 LEU A N 1
ATOM 630 C CA . LEU A 1 84 ? 15.252 10.471 -15.523 1.00 88.25 84 LEU A CA 1
ATOM 631 C C . LEU A 1 84 ? 13.938 10.834 -16.225 1.00 88.25 84 LEU A C 1
ATOM 633 O O . LEU A 1 84 ? 13.424 11.924 -16.004 1.00 88.25 84 LEU A O 1
ATOM 637 N N . GLY A 1 85 ? 13.366 9.929 -17.024 1.00 84.94 85 GLY A N 1
ATOM 638 C CA . GLY A 1 85 ? 12.110 10.189 -17.733 1.00 84.94 85 GLY A CA 1
ATOM 639 C C . GLY A 1 85 ? 10.952 10.518 -16.789 1.00 84.94 85 GLY A C 1
ATOM 640 O O . GLY A 1 85 ? 10.256 11.503 -17.002 1.00 84.94 85 GLY A O 1
ATOM 641 N N . ILE A 1 86 ? 10.787 9.753 -15.705 1.00 82.75 86 ILE A N 1
ATOM 642 C CA . ILE A 1 86 ? 9.704 9.992 -14.745 1.00 82.75 86 ILE A CA 1
ATOM 643 C C . ILE A 1 86 ? 9.964 11.243 -13.897 1.00 82.75 86 ILE A C 1
ATOM 645 O O . ILE A 1 86 ? 9.076 12.078 -13.755 1.00 82.75 86 ILE A O 1
ATOM 649 N N . LEU A 1 87 ? 11.202 11.451 -13.436 1.00 84.00 87 LEU A N 1
ATOM 650 C CA . LEU A 1 87 ? 11.571 12.617 -12.622 1.00 84.00 87 LEU A CA 1
ATOM 651 C C . LEU A 1 87 ? 11.506 13.939 -13.400 1.00 84.00 87 LEU A C 1
ATOM 653 O O . LEU A 1 87 ? 11.249 14.985 -12.814 1.00 84.00 87 LEU A O 1
ATOM 657 N N . THR A 1 88 ? 11.724 13.902 -14.717 1.00 85.31 88 THR A N 1
ATOM 658 C CA . THR A 1 88 ? 11.630 15.085 -15.594 1.00 85.31 88 THR A CA 1
ATOM 659 C C . THR A 1 88 ? 10.232 15.308 -16.161 1.00 85.31 88 THR A C 1
ATOM 661 O O . THR A 1 88 ? 9.960 16.382 -16.688 1.00 85.31 88 THR A O 1
ATOM 664 N N . SER A 1 89 ? 9.335 14.324 -16.044 1.00 78.75 89 SER A N 1
ATOM 665 C CA . SER A 1 89 ? 7.957 14.433 -16.536 1.00 78.75 89 SER A CA 1
ATOM 666 C C . SER A 1 89 ? 7.046 15.293 -15.654 1.00 78.75 89 SER A C 1
ATOM 668 O O . SER A 1 89 ? 5.958 15.672 -16.091 1.00 78.75 89 SER A O 1
ATOM 670 N N . HIS A 1 90 ? 7.474 15.635 -14.433 1.00 66.25 90 HIS A N 1
ATOM 671 C CA . HIS A 1 90 ? 6.671 16.453 -13.531 1.00 66.25 90 HIS A CA 1
ATOM 672 C C . HIS A 1 90 ? 6.611 17.907 -14.021 1.00 66.25 90 HIS A C 1
ATOM 674 O O . HIS A 1 90 ? 7.632 18.583 -14.151 1.00 66.25 90 HIS A O 1
ATOM 680 N N . SER A 1 91 ? 5.401 18.413 -14.268 1.00 63.41 91 SER A N 1
ATOM 681 C CA . SER A 1 91 ? 5.186 19.834 -14.554 1.00 63.41 91 SER A CA 1
ATOM 682 C C . SER A 1 91 ? 5.561 20.652 -13.317 1.00 63.41 91 SER A C 1
ATOM 684 O O . SER A 1 91 ? 5.057 20.383 -12.229 1.00 63.41 91 SER A O 1
ATOM 686 N N . THR A 1 92 ? 6.406 21.670 -13.475 1.00 56.44 92 THR A N 1
ATOM 687 C CA . THR A 1 92 ? 6.810 22.610 -12.411 1.00 56.44 92 THR A CA 1
ATOM 688 C C . THR A 1 92 ? 5.737 23.664 -12.099 1.00 56.44 92 THR A C 1
ATOM 690 O O . THR A 1 92 ? 6.071 24.784 -11.716 1.00 56.44 92 THR A O 1
ATOM 693 N N . ARG A 1 93 ? 4.455 23.342 -12.313 1.00 47.06 93 ARG A N 1
ATOM 694 C CA . ARG A 1 93 ? 3.355 24.279 -12.049 1.00 47.06 93 ARG A CA 1
ATOM 695 C C . ARG A 1 93 ? 2.910 24.228 -10.602 1.00 47.06 93 ARG A C 1
ATOM 697 O O . ARG A 1 93 ? 2.686 23.101 -10.119 1.00 47.06 93 ARG A O 1
#

Foldseek 3Di:
DEAADAPDPVRCVVQHHFFHDPLLHGDDDPVLVVVLVVCVVVQLVVPVVHPDPRSSVQSSSVVVVDTYDYDPNRYSPPDPDDCCVVVVPDDPD

Organism: Noccaea caerulescens (NCBI:txid107243)